Protein AF-A0A844GFH3-F1 (afdb_monomer)

Foldseek 3Di:
DLLVLVLVVQVVDQPFDWLVRSCVVVVHDSVVSVVSQVVCVVVQQWDWDDDPPTTTIHGDRDPPPPVPPPPPDDDDDPPDDDDD

Nearest PDB structures (foldseek):
  3f72-assembly1_B  TM=9.571E-01  e=2.693E-03  Staphylococcus aureus
  2v9v-assembly1_A  TM=9.264E-01  e=2.080E-03  Neomoorella thermoacetica
  6j05-assembly1_A  TM=9.550E-01  e=4.819E-03  Acidithiobacillus ferrooxidans
  4a6d-assembly1_A  TM=7.809E-01  e=5.850E-03  Homo sapiens
  3ov8-assembly1_A  TM=8.130E-01  e=3.142E-02  Archaeoglobus fulgidus

Mean predicted aligned error: 12.09 Å

pLDDT: mean 74.57, std 17.64, range [39.34, 90.38]

Structure (mmCIF, N/CA/C/O backbone):
data_AF-A0A844GFH3-F1
#
_entry.id   AF-A0A844GFH3-F1
#
loop_
_atom_site.group_PDB
_atom_site.id
_atom_site.type_symbol
_atom_site.label_atom_id
_atom_site.label_alt_id
_atom_site.label_comp_id
_atom_site.label_asym_id
_atom_site.label_entity_id
_atom_site.label_seq_id
_atom_site.pdbx_PDB_ins_code
_atom_site.Cartn_x
_atom_site.Cartn_y
_atom_site.Cartn_z
_atom_site.occupancy
_atom_site.B_iso_or_equiv
_atom_site.auth_seq_id
_atom_site.auth_comp_id
_atom_site.auth_asym_id
_atom_site.auth_atom_id
_atom_site.pdbx_PDB_model_num
ATOM 1 N N . MET A 1 1 ? -5.472 8.021 11.185 1.00 72.94 1 MET A N 1
ATOM 2 C CA . MET A 1 1 ? -4.782 8.388 9.927 1.00 72.94 1 MET A CA 1
ATOM 3 C C . MET A 1 1 ? -4.018 7.171 9.417 1.00 72.94 1 MET A C 1
ATOM 5 O O . MET A 1 1 ? -2.877 6.963 9.807 1.00 72.94 1 MET A O 1
ATOM 9 N N . LEU A 1 2 ? -4.668 6.312 8.631 1.00 83.56 2 LEU A N 1
ATOM 10 C CA . LEU A 1 2 ? -4.053 5.080 8.116 1.00 83.56 2 LEU A CA 1
ATOM 11 C C . LEU A 1 2 ? -2.945 5.396 7.097 1.00 83.56 2 LEU A C 1
ATOM 13 O O . LEU A 1 2 ? -1.846 4.866 7.189 1.00 83.56 2 LEU A O 1
ATOM 17 N N . GLU A 1 3 ? -3.197 6.350 6.201 1.00 85.50 3 GLU A N 1
ATOM 18 C CA . GLU A 1 3 ? -2.260 6.786 5.156 1.00 85.50 3 GLU A CA 1
ATOM 19 C C . GLU A 1 3 ? -0.899 7.236 5.708 1.00 85.50 3 GLU A C 1
ATOM 21 O O . GLU A 1 3 ? 0.140 6.866 5.170 1.00 85.50 3 GLU A O 1
ATOM 26 N N . GLN A 1 4 ? -0.883 7.999 6.808 1.00 85.12 4 GLN A N 1
ATOM 27 C CA . GLN A 1 4 ? 0.370 8.437 7.435 1.00 85.12 4 GLN A CA 1
ATOM 28 C C . GLN A 1 4 ? 1.167 7.270 8.027 1.00 85.12 4 GLN A C 1
ATOM 30 O O . GLN A 1 4 ? 2.388 7.253 7.912 1.00 85.12 4 GLN A O 1
ATOM 35 N N . GLN A 1 5 ? 0.489 6.280 8.613 1.00 87.56 5 GLN A N 1
ATOM 36 C CA . GLN A 1 5 ? 1.145 5.082 9.143 1.00 87.56 5 GLN A CA 1
ATOM 37 C C . GLN A 1 5 ? 1.737 4.230 8.018 1.00 87.56 5 GLN A C 1
ATOM 39 O O . GLN A 1 5 ? 2.850 3.730 8.139 1.00 87.56 5 GLN A O 1
ATOM 44 N N . VAL A 1 6 ? 1.023 4.120 6.895 1.00 87.06 6 VAL A N 1
ATOM 45 C CA . VAL A 1 6 ? 1.511 3.438 5.691 1.00 87.06 6 VAL A CA 1
ATOM 46 C C . VAL A 1 6 ? 2.736 4.141 5.114 1.00 87.06 6 VAL A C 1
ATOM 48 O O . VAL A 1 6 ? 3.723 3.482 4.798 1.00 87.06 6 VAL A O 1
ATOM 51 N N . LEU A 1 7 ? 2.708 5.471 5.010 1.00 86.06 7 LEU A N 1
ATOM 52 C CA . LEU A 1 7 ? 3.857 6.251 4.550 1.00 86.06 7 LEU A CA 1
ATOM 53 C C . LEU A 1 7 ? 5.055 6.107 5.486 1.00 86.06 7 LEU A C 1
ATOM 55 O O . LEU A 1 7 ? 6.164 5.923 4.997 1.00 86.06 7 LEU A O 1
ATOM 59 N N . ALA A 1 8 ? 4.839 6.147 6.803 1.00 87.12 8 ALA A N 1
ATOM 60 C CA . ALA A 1 8 ? 5.897 5.939 7.787 1.00 87.12 8 ALA A CA 1
ATOM 61 C C . ALA A 1 8 ? 6.518 4.542 7.637 1.00 87.12 8 ALA A C 1
ATOM 63 O O . ALA A 1 8 ? 7.724 4.429 7.431 1.00 87.12 8 ALA A O 1
ATOM 64 N N . ALA A 1 9 ? 5.687 3.497 7.595 1.00 86.31 9 ALA A N 1
ATOM 65 C CA . ALA A 1 9 ? 6.140 2.121 7.416 1.00 86.31 9 ALA A CA 1
ATOM 66 C C . ALA A 1 9 ? 6.897 1.919 6.092 1.00 86.31 9 ALA A C 1
ATOM 68 O O . ALA A 1 9 ? 7.920 1.241 6.050 1.00 86.31 9 ALA A O 1
ATOM 69 N N . LEU A 1 10 ? 6.438 2.519 4.993 1.00 84.88 10 LEU A N 1
ATOM 70 C CA . LEU A 1 10 ? 7.138 2.436 3.711 1.00 84.88 10 LEU A CA 1
ATOM 71 C C . LEU A 1 10 ? 8.424 3.276 3.685 1.00 84.88 10 LEU A C 1
ATOM 73 O O . LEU A 1 10 ? 9.379 2.892 3.015 1.00 84.88 10 LEU A O 1
ATOM 77 N N . SER A 1 11 ? 8.462 4.406 4.396 1.00 84.12 11 SER A N 1
ATOM 78 C CA . SER A 1 11 ? 9.640 5.273 4.493 1.00 84.12 11 SER A CA 1
ATOM 79 C C . SER A 1 11 ? 10.756 4.633 5.318 1.00 84.12 11 SER A C 1
ATOM 81 O O . SER A 1 11 ? 11.930 4.833 5.008 1.00 84.12 11 SER A O 1
ATOM 83 N N . GLU A 1 12 ? 10.418 3.861 6.351 1.00 82.56 12 GLU A N 1
ATOM 84 C CA . GLU A 1 12 ? 11.395 3.094 7.135 1.00 82.56 12 GLU A CA 1
ATOM 85 C C . GLU A 1 12 ? 11.994 1.932 6.324 1.00 82.56 12 GLU A C 1
ATOM 87 O O . GLU A 1 12 ? 13.155 1.559 6.508 1.00 82.56 12 GLU A O 1
ATOM 92 N N . HIS A 1 13 ? 11.240 1.390 5.364 1.00 72.25 13 HIS A N 1
ATOM 93 C CA . HIS A 1 13 ? 11.647 0.243 4.559 1.00 72.25 13 HIS A CA 1
ATOM 94 C C . HIS A 1 13 ? 12.092 0.632 3.141 1.00 72.25 13 HIS A C 1
ATOM 96 O O . HIS A 1 13 ? 11.314 0.613 2.187 1.00 72.25 13 HIS A O 1
ATOM 102 N N . LYS A 1 14 ? 13.405 0.847 2.961 1.00 67.25 14 LYS A N 1
ATOM 103 C CA . LYS A 1 14 ? 14.030 1.139 1.648 1.00 67.25 14 LYS A CA 1
ATOM 104 C C . LYS A 1 14 ? 13.753 0.101 0.548 1.00 67.25 14 LYS A C 1
ATOM 106 O O . LYS A 1 14 ? 13.877 0.420 -0.632 1.00 67.25 14 LYS A O 1
ATOM 111 N N . HIS A 1 15 ? 13.397 -1.132 0.907 1.00 68.69 15 HIS A N 1
ATOM 112 C CA . HIS A 1 15 ? 13.220 -2.234 -0.045 1.00 68.69 15 HIS A CA 1
ATOM 113 C C . HIS A 1 15 ? 11.795 -2.381 -0.597 1.00 68.69 15 HIS A C 1
ATOM 115 O O . HIS A 1 15 ? 11.583 -3.171 -1.512 1.00 68.69 15 HIS A O 1
ATOM 121 N N . GLY A 1 16 ? 10.847 -1.551 -0.150 1.00 78.62 16 GLY A N 1
ATOM 122 C CA . GLY A 1 16 ? 9.428 -1.751 -0.442 1.00 78.62 16 GLY A CA 1
ATOM 123 C C . GLY A 1 16 ? 8.829 -2.907 0.371 1.00 78.62 16 GLY A C 1
ATOM 124 O O . GLY A 1 16 ? 9.550 -3.771 0.862 1.00 78.62 16 GLY A O 1
ATOM 125 N N . ARG A 1 17 ? 7.512 -2.883 0.571 1.00 87.44 17 ARG A N 1
ATOM 126 C CA . ARG A 1 17 ? 6.754 -3.833 1.396 1.00 87.44 17 ARG A CA 1
ATOM 127 C C . ARG A 1 17 ? 5.535 -4.327 0.645 1.00 87.44 17 ARG A C 1
ATOM 129 O O . ARG A 1 17 ? 4.887 -3.547 -0.056 1.00 87.44 17 ARG A O 1
ATOM 136 N N . SER A 1 18 ? 5.179 -5.592 0.830 1.00 88.94 18 SER A N 1
ATOM 137 C CA . SER A 1 18 ? 3.924 -6.085 0.276 1.00 88.94 18 SER A CA 1
ATOM 138 C C . SER A 1 18 ? 2.714 -5.566 1.051 1.00 88.94 18 SER A C 1
ATOM 140 O O . SER A 1 18 ? 2.789 -5.220 2.233 1.00 88.94 18 SER A O 1
ATOM 142 N N . THR A 1 19 ? 1.555 -5.539 0.392 1.00 87.44 19 THR A N 1
ATOM 143 C CA . THR A 1 19 ? 0.294 -5.149 1.052 1.00 87.44 19 THR A CA 1
ATOM 144 C C . THR A 1 19 ? -0.012 -6.035 2.266 1.00 87.44 19 THR A C 1
ATOM 146 O O . THR A 1 19 ? -0.518 -5.554 3.278 1.00 87.44 19 THR A O 1
ATOM 149 N N . LYS A 1 20 ? 0.319 -7.332 2.184 1.00 88.38 20 LYS A N 1
ATOM 150 C CA . LYS A 1 20 ? 0.114 -8.293 3.277 1.00 88.38 20 LYS A CA 1
ATOM 151 C C . LYS A 1 20 ? 1.044 -8.012 4.449 1.00 88.38 20 LYS A C 1
ATOM 153 O O . LYS A 1 20 ? 0.595 -8.034 5.588 1.00 88.38 20 LYS A O 1
ATOM 158 N N . GLU A 1 21 ? 2.307 -7.697 4.181 1.00 88.56 21 GLU A N 1
ATOM 159 C CA . GLU A 1 21 ? 3.250 -7.326 5.235 1.00 88.56 21 GLU A CA 1
ATOM 160 C C . GLU A 1 21 ? 2.832 -6.046 5.960 1.00 88.56 21 GLU A C 1
ATOM 162 O O . GLU A 1 21 ? 2.882 -5.995 7.186 1.00 88.56 21 GLU A O 1
ATOM 167 N N . LEU A 1 22 ? 2.373 -5.031 5.220 1.00 87.69 22 LEU A N 1
ATOM 168 C CA . LEU A 1 22 ? 1.842 -3.804 5.819 1.00 87.69 22 LEU A CA 1
ATOM 169 C C . LEU A 1 22 ? 0.602 -4.091 6.674 1.00 87.69 22 LEU A C 1
ATOM 171 O O . LEU A 1 22 ? 0.476 -3.534 7.762 1.00 87.69 22 LEU A O 1
ATOM 175 N N . ALA A 1 23 ? -0.278 -4.989 6.220 1.00 89.62 23 ALA A N 1
ATOM 176 C CA . ALA A 1 23 ? -1.456 -5.429 6.973 1.00 89.62 23 ALA A CA 1
ATOM 177 C C . ALA A 1 23 ? -1.074 -6.098 8.283 1.00 89.62 23 ALA A C 1
ATOM 179 O O . ALA A 1 23 ? -1.613 -5.764 9.336 1.00 89.62 23 ALA A O 1
ATOM 180 N N . GLN A 1 24 ? -0.088 -6.984 8.225 1.00 89.38 24 GLN A N 1
ATOM 181 C CA . GLN A 1 24 ? 0.380 -7.717 9.385 1.00 89.38 24 GLN A CA 1
ATOM 182 C C . GLN A 1 24 ? 1.130 -6.817 10.375 1.00 89.38 24 GLN A C 1
ATOM 184 O O . GLN A 1 24 ? 0.959 -6.963 11.581 1.00 89.38 24 GLN A O 1
ATOM 189 N N . GLN A 1 25 ? 1.925 -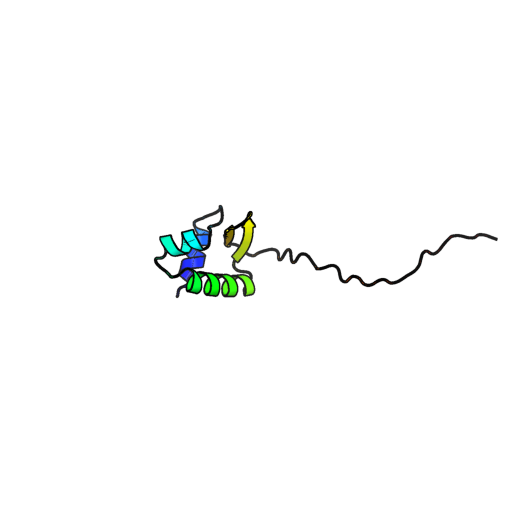5.866 9.877 1.00 87.81 25 GLN A N 1
ATOM 190 C CA . GLN A 1 25 ? 2.695 -4.940 10.707 1.00 87.81 25 GLN A CA 1
ATOM 191 C C . GLN A 1 25 ? 1.816 -3.886 11.382 1.00 87.81 25 GLN A C 1
ATOM 193 O O . GLN A 1 25 ? 2.026 -3.566 12.548 1.00 87.81 25 GLN A O 1
ATOM 198 N N . LEU A 1 26 ? 0.857 -3.326 10.645 1.00 87.69 26 LEU A N 1
ATOM 199 C CA . LEU A 1 26 ? -0.001 -2.255 11.145 1.00 87.69 26 LEU A CA 1
ATOM 200 C C . LEU A 1 26 ? -1.269 -2.791 11.831 1.00 87.69 26 LEU A C 1
ATOM 202 O O . LEU A 1 26 ? -2.018 -2.015 12.413 1.00 87.69 26 LEU A O 1
ATOM 206 N N . GLY A 1 27 ? -1.531 -4.101 11.755 1.00 88.94 27 GLY A N 1
ATOM 207 C CA . GLY A 1 27 ? -2.723 -4.727 12.335 1.00 88.94 27 GLY A CA 1
ATOM 208 C C . GLY A 1 27 ? -4.030 -4.320 11.647 1.00 88.94 27 GLY A C 1
ATOM 209 O O . GLY A 1 27 ? -5.092 -4.375 12.264 1.00 88.94 27 GLY A O 1
ATOM 210 N N . HIS A 1 28 ? -3.964 -3.894 10.383 1.00 88.50 28 HIS A N 1
ATOM 211 C CA . HIS A 1 28 ? -5.119 -3.449 9.602 1.00 88.50 28 HIS A CA 1
ATOM 212 C C . HIS A 1 28 ? -5.531 -4.484 8.555 1.00 88.50 28 HIS A C 1
ATOM 214 O O . HIS A 1 28 ? -4.744 -5.331 8.134 1.00 88.50 28 HIS A O 1
ATOM 220 N N . SER A 1 29 ? -6.780 -4.395 8.095 1.00 90.31 29 SER A N 1
ATOM 221 C CA . SER A 1 29 ? -7.257 -5.242 7.004 1.00 90.31 29 SER A CA 1
ATOM 222 C 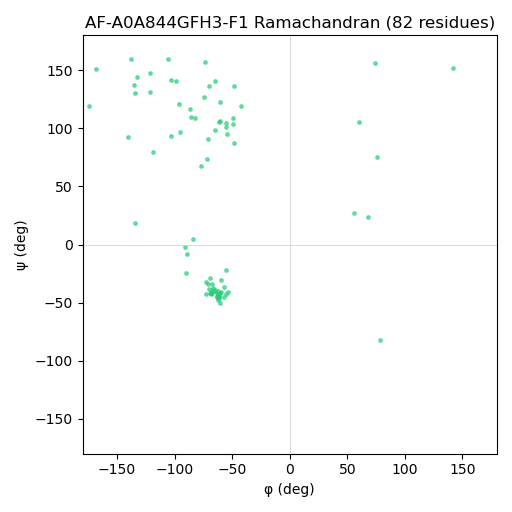C . SER A 1 29 ? -6.516 -4.923 5.706 1.00 90.31 29 SER A C 1
ATOM 224 O O . SER A 1 29 ? -6.295 -3.757 5.369 1.00 90.31 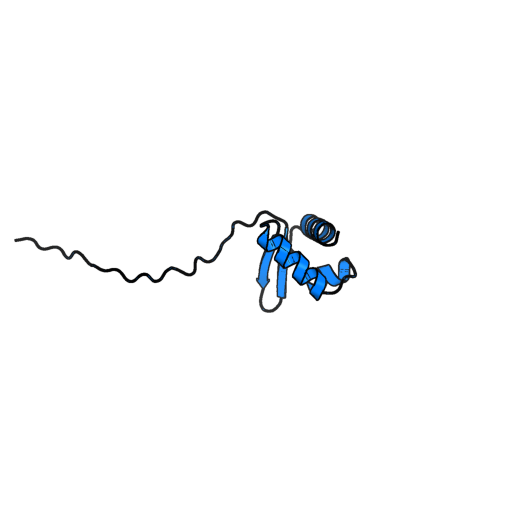29 SER A O 1
ATOM 226 N N . VAL A 1 30 ? -6.194 -5.968 4.938 1.00 88.56 30 VAL A N 1
ATOM 227 C CA . VAL A 1 30 ? -5.559 -5.843 3.618 1.00 88.56 30 VAL A CA 1
ATOM 228 C C . VAL A 1 30 ? -6.369 -4.909 2.719 1.00 88.56 30 VAL A C 1
ATOM 230 O O . VAL A 1 30 ? -5.776 -4.062 2.067 1.00 88.56 30 VAL A O 1
ATOM 233 N N . MET A 1 31 ? -7.706 -4.993 2.737 1.00 88.12 31 MET A N 1
ATOM 234 C CA . MET A 1 31 ? -8.568 -4.119 1.926 1.00 88.12 31 MET A CA 1
ATOM 235 C C . MET A 1 31 ? -8.415 -2.634 2.270 1.00 88.12 31 MET A C 1
ATOM 237 O O . MET A 1 31 ? -8.309 -1.808 1.364 1.00 88.12 31 MET A O 1
ATOM 241 N N . GLU A 1 32 ? -8.379 -2.288 3.560 1.00 90.06 32 GLU A N 1
ATOM 242 C CA . GLU A 1 32 ? -8.226 -0.889 3.979 1.00 90.06 32 GLU A CA 1
ATOM 243 C C . GLU A 1 32 ? -6.865 -0.335 3.563 1.00 90.06 32 GLU A C 1
ATOM 245 O O . GLU A 1 32 ? -6.760 0.792 3.078 1.00 90.06 32 GLU A O 1
ATOM 250 N N . LEU A 1 33 ? -5.822 -1.159 3.677 1.00 89.19 33 LEU A N 1
ATOM 251 C CA . LEU A 1 33 ? -4.488 -0.791 3.229 1.00 89.19 33 LEU A CA 1
ATOM 252 C C . LEU A 1 33 ? -4.388 -0.679 1.718 1.00 89.19 33 LEU A C 1
ATOM 254 O O . LEU A 1 33 ? -3.791 0.278 1.243 1.00 89.19 33 LEU A O 1
ATOM 258 N N . THR A 1 34 ? -4.990 -1.594 0.957 1.00 88.44 34 THR A N 1
ATOM 259 C CA . THR A 1 34 ? -5.053 -1.488 -0.505 1.00 88.44 34 THR A CA 1
ATOM 260 C C . THR A 1 34 ? -5.715 -0.179 -0.919 1.00 88.44 34 THR A C 1
ATOM 262 O O . THR A 1 34 ? -5.179 0.522 -1.774 1.00 88.44 34 THR A O 1
ATOM 265 N N . SER A 1 35 ? -6.829 0.194 -0.279 1.00 90.38 35 SER A N 1
ATOM 266 C CA . SER A 1 35 ? -7.510 1.461 -0.558 1.00 90.38 35 SER A CA 1
ATOM 267 C C . SER A 1 35 ? -6.630 2.670 -0.227 1.00 90.38 35 SER A C 1
ATOM 269 O O . SER A 1 35 ? -6.521 3.586 -1.039 1.00 90.38 35 SER A O 1
ATOM 271 N N . ALA A 1 36 ? -5.960 2.672 0.930 1.00 89.88 36 ALA A N 1
ATOM 272 C CA . ALA A 1 36 ? -5.049 3.750 1.313 1.00 89.88 36 ALA A CA 1
ATOM 273 C C . ALA A 1 36 ? -3.831 3.844 0.377 1.00 89.88 36 ALA A C 1
ATOM 275 O O . ALA A 1 36 ? -3.411 4.936 0.007 1.00 89.88 36 ALA A O 1
ATOM 276 N N . LEU A 1 37 ? -3.273 2.710 -0.046 1.00 88.12 37 LEU A N 1
ATOM 277 C CA . LEU A 1 37 ? -2.132 2.647 -0.958 1.00 88.12 37 LEU A CA 1
ATOM 278 C C . LEU A 1 37 ? -2.491 3.145 -2.360 1.00 88.12 37 LEU A C 1
ATOM 280 O O . LEU A 1 37 ? -1.730 3.925 -2.921 1.00 88.12 37 LEU A O 1
ATOM 284 N N . LEU A 1 38 ? -3.668 2.786 -2.884 1.00 87.94 38 LEU A N 1
ATOM 285 C CA . LEU A 1 38 ? -4.205 3.326 -4.142 1.00 87.94 38 LEU A CA 1
ATOM 286 C C . LEU A 1 38 ? -4.404 4.848 -4.071 1.00 87.94 38 LEU A C 1
ATOM 288 O O . LEU A 1 38 ? -4.055 5.569 -5.006 1.00 87.94 38 LEU A O 1
ATOM 292 N N . GLN A 1 39 ? -4.918 5.355 -2.947 1.00 89.12 39 GLN A N 1
ATOM 293 C CA . GLN A 1 39 ? -5.065 6.794 -2.712 1.00 89.12 39 GLN A CA 1
ATOM 294 C C . GLN A 1 39 ? -3.697 7.500 -2.730 1.00 89.12 39 GLN A C 1
ATOM 296 O O . GLN A 1 39 ? -3.521 8.530 -3.383 1.00 89.12 39 GLN A O 1
ATOM 301 N N . LEU A 1 40 ? -2.706 6.928 -2.040 1.00 87.69 40 LEU A N 1
ATOM 302 C CA . LEU A 1 40 ? -1.340 7.453 -1.973 1.00 87.69 40 LEU A CA 1
ATOM 303 C C . LEU A 1 40 ? -0.607 7.362 -3.323 1.00 87.69 40 LEU A C 1
ATOM 305 O O . LEU A 1 40 ? 0.183 8.253 -3.644 1.00 87.69 40 LEU A O 1
ATOM 309 N N . GLU A 1 41 ? -0.881 6.324 -4.116 1.00 86.38 41 GLU A N 1
ATOM 310 C CA . GLU A 1 41 ? -0.398 6.156 -5.494 1.00 86.38 41 GLU A CA 1
ATOM 311 C C . GLU A 1 41 ? -0.935 7.278 -6.383 1.00 86.38 41 GLU A C 1
ATOM 313 O O . GLU A 1 41 ? -0.166 7.958 -7.061 1.00 86.38 41 GLU A O 1
ATOM 318 N N . SER A 1 42 ? -2.242 7.559 -6.300 1.00 85.69 42 SER A N 1
ATOM 319 C CA . SER A 1 42 ? -2.864 8.676 -7.021 1.00 85.69 42 SER A CA 1
ATOM 320 C C . SER A 1 42 ? -2.255 10.027 -6.635 1.00 85.69 42 SER A C 1
ATOM 322 O O . SER A 1 42 ? -2.192 10.933 -7.465 1.00 85.69 42 SER A O 1
ATOM 324 N N . GLN A 1 43 ? -1.780 10.169 -5.396 1.00 86.38 43 GLN A N 1
ATOM 325 C CA . GLN A 1 43 ? -1.075 11.360 -4.914 1.00 86.38 43 GLN A CA 1
ATOM 326 C C . GLN A 1 43 ? 0.427 11.363 -5.251 1.00 86.38 43 GLN A C 1
ATOM 328 O O . GLN A 1 43 ? 1.138 12.261 -4.804 1.00 86.38 43 GLN A O 1
ATOM 333 N N . ASN A 1 44 ? 0.928 10.379 -6.009 1.00 82.94 44 ASN A N 1
ATOM 334 C CA . ASN A 1 44 ? 2.350 10.205 -6.335 1.00 82.94 44 ASN A CA 1
ATOM 335 C C . ASN A 1 44 ? 3.264 10.123 -5.094 1.00 82.94 44 ASN A C 1
ATOM 337 O O . ASN A 1 44 ? 4.443 10.463 -5.159 1.00 82.94 44 ASN A O 1
ATOM 341 N N . LYS A 1 45 ? 2.742 9.672 -3.947 1.00 84.69 45 LYS A N 1
ATOM 342 C CA . LYS A 1 45 ? 3.520 9.530 -2.702 1.00 84.69 45 LYS A CA 1
ATOM 343 C C . LYS A 1 45 ? 4.176 8.157 -2.558 1.00 84.69 45 LYS A C 1
ATOM 345 O O . LYS A 1 45 ? 5.163 8.018 -1.834 1.00 84.69 45 LYS A O 1
ATOM 350 N N . VAL A 1 46 ? 3.612 7.148 -3.218 1.00 86.31 46 VAL A N 1
ATOM 351 C CA . VAL A 1 46 ? 4.094 5.762 -3.219 1.00 86.31 46 VAL A CA 1
ATOM 352 C C . VAL A 1 46 ? 4.026 5.186 -4.628 1.00 86.31 46 VAL A C 1
ATOM 354 O O . VAL A 1 46 ? 3.271 5.671 -5.468 1.00 86.31 46 VAL A O 1
ATOM 357 N N . ASN A 1 47 ? 4.790 4.126 -4.869 1.00 84.94 47 ASN A N 1
ATOM 358 C CA . ASN A 1 47 ? 4.758 3.362 -6.114 1.00 84.94 47 ASN A CA 1
ATOM 359 C C . ASN A 1 47 ? 4.419 1.912 -5.839 1.00 84.94 47 ASN A C 1
ATOM 361 O O . ASN A 1 47 ? 4.864 1.367 -4.829 1.00 84.94 47 ASN A O 1
ATOM 365 N N . ARG A 1 48 ? 3.732 1.274 -6.786 1.00 86.06 48 ARG A N 1
ATOM 366 C CA . ARG A 1 48 ? 3.567 -0.177 -6.806 1.00 86.06 48 ARG A CA 1
ATOM 367 C C . ARG A 1 48 ? 4.484 -0.826 -7.833 1.00 86.06 48 ARG A C 1
ATOM 369 O O . ARG A 1 48 ? 4.668 -0.315 -8.936 1.00 86.06 48 ARG A O 1
ATOM 376 N N . ARG A 1 49 ? 5.025 -1.982 -7.475 1.00 84.19 49 ARG A N 1
ATOM 377 C CA . ARG A 1 49 ? 5.666 -2.932 -8.379 1.00 84.19 49 ARG A CA 1
ATOM 378 C C . ARG A 1 49 ? 4.940 -4.257 -8.285 1.00 84.19 49 ARG A C 1
ATOM 380 O O . ARG A 1 49 ? 4.711 -4.760 -7.189 1.00 84.19 49 ARG A O 1
ATOM 387 N N . ASP A 1 50 ? 4.613 -4.805 -9.442 1.00 85.31 50 ASP A N 1
ATOM 388 C CA . ASP A 1 50 ? 4.125 -6.168 -9.546 1.00 85.31 50 ASP A CA 1
ATOM 389 C C . ASP A 1 50 ? 5.332 -7.105 -9.649 1.00 85.31 50 ASP A C 1
ATOM 391 O O . ASP A 1 50 ? 6.155 -6.976 -10.559 1.00 85.31 50 ASP A O 1
ATOM 395 N N . VAL A 1 51 ? 5.496 -7.981 -8.659 1.00 82.19 51 VAL A N 1
ATOM 396 C CA . VAL A 1 51 ? 6.576 -8.972 -8.630 1.00 82.19 51 VAL A CA 1
ATOM 397 C C . VAL A 1 51 ? 5.939 -10.357 -8.608 1.00 82.19 51 VAL A C 1
ATOM 399 O O . VAL A 1 51 ? 5.787 -10.994 -7.565 1.00 82.19 51 VAL A O 1
ATOM 402 N N . GLY A 1 52 ? 5.519 -10.810 -9.790 1.00 83.44 52 GLY A N 1
ATOM 403 C CA . GLY A 1 52 ? 4.922 -12.126 -10.006 1.00 83.44 52 GLY A CA 1
ATOM 404 C C . GLY A 1 52 ? 3.456 -12.189 -9.582 1.00 83.44 52 GLY A C 1
ATOM 405 O O . GLY A 1 52 ? 2.574 -12.104 -10.423 1.00 83.44 52 GLY A O 1
ATOM 406 N N . ASN A 1 53 ? 3.201 -12.391 -8.287 1.00 79.56 53 ASN A N 1
ATOM 407 C CA . ASN A 1 53 ? 1.845 -12.478 -7.719 1.00 79.56 53 ASN A CA 1
ATOM 408 C C . ASN A 1 53 ? 1.701 -11.644 -6.434 1.00 79.56 53 ASN A C 1
ATOM 410 O O . ASN A 1 53 ? 0.820 -11.885 -5.605 1.00 79.56 53 ASN A O 1
ATOM 414 N N . GLU A 1 54 ? 2.618 -10.699 -6.226 1.00 80.56 54 GLU A N 1
ATOM 415 C CA . GLU A 1 54 ? 2.637 -9.841 -5.052 1.00 80.56 54 GLU A CA 1
ATOM 416 C C . GLU A 1 54 ? 2.867 -8.380 -5.444 1.00 80.56 54 GLU A C 1
ATOM 418 O O . GLU A 1 54 ? 3.789 -8.044 -6.191 1.00 80.56 54 GLU A O 1
ATOM 423 N N . LEU A 1 55 ? 2.004 -7.509 -4.916 1.00 83.94 55 LEU A N 1
ATOM 424 C CA . LEU A 1 55 ? 2.107 -6.064 -5.070 1.00 83.94 55 LEU A CA 1
ATOM 425 C C . LEU A 1 55 ? 3.024 -5.514 -3.982 1.00 83.94 55 LEU A C 1
ATOM 427 O O . LEU A 1 55 ? 2.654 -5.487 -2.801 1.00 83.94 55 LEU A O 1
ATOM 431 N N . ILE A 1 56 ? 4.203 -5.068 -4.405 1.00 87.81 56 ILE A N 1
ATOM 432 C CA . ILE A 1 56 ? 5.211 -4.439 -3.560 1.00 87.81 56 ILE A CA 1
ATOM 433 C C . ILE A 1 56 ? 5.069 -2.926 -3.665 1.00 87.81 56 ILE A C 1
ATOM 435 O O . ILE A 1 56 ? 5.209 -2.342 -4.738 1.00 87.81 56 ILE A O 1
ATOM 439 N N . TRP A 1 57 ? 4.828 -2.283 -2.533 1.00 88.50 57 TRP A N 1
ATOM 440 C CA . TRP A 1 57 ? 4.693 -0.841 -2.412 1.00 88.50 57 TRP A CA 1
ATOM 441 C C . TRP A 1 57 ? 5.990 -0.232 -1.919 1.00 88.50 57 TRP A C 1
ATOM 443 O O . TRP A 1 57 ? 6.654 -0.795 -1.054 1.00 88.50 57 TRP A O 1
ATOM 453 N N . GLN A 1 58 ? 6.367 0.924 -2.446 1.00 87.69 58 GLN A N 1
ATOM 454 C CA . GLN A 1 58 ? 7.596 1.601 -2.054 1.00 87.69 58 GLN A CA 1
ATOM 455 C C . GLN A 1 58 ? 7.347 3.088 -1.839 1.00 87.69 58 GLN A C 1
ATOM 457 O O . GLN A 1 58 ? 6.651 3.731 -2.628 1.00 87.69 58 GLN A O 1
ATOM 462 N N . PHE A 1 59 ? 7.929 3.621 -0.763 1.00 84.75 59 PHE A N 1
ATOM 463 C CA . PHE A 1 59 ? 7.896 5.047 -0.476 1.00 84.75 59 PHE A CA 1
ATOM 464 C C . PHE A 1 59 ? 8.768 5.812 -1.462 1.00 84.75 59 PHE A C 1
ATOM 466 O O . PHE A 1 59 ? 9.907 5.427 -1.735 1.00 84.75 59 PHE A O 1
ATOM 473 N N . GLY A 1 60 ? 8.242 6.928 -1.946 1.00 75.44 60 GLY A N 1
ATOM 474 C CA . GLY A 1 60 ? 8.992 7.879 -2.744 1.00 75.44 60 GLY A CA 1
ATOM 475 C C 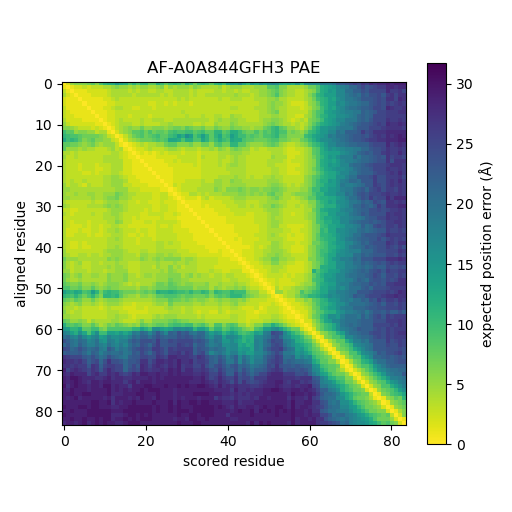. GLY A 1 60 ? 8.139 8.458 -3.863 1.00 75.44 60 GLY A C 1
ATOM 476 O O . GLY A 1 60 ? 7.227 7.781 -4.348 1.00 75.44 60 GLY A O 1
ATOM 477 N N . PRO A 1 61 ? 8.446 9.693 -4.300 1.00 61.56 61 PRO A N 1
ATOM 478 C CA . PRO A 1 61 ? 7.841 10.260 -5.488 1.00 61.56 61 PRO A CA 1
ATOM 479 C C . PRO A 1 61 ? 8.207 9.365 -6.664 1.00 61.56 61 PRO A C 1
ATOM 481 O O . PRO A 1 61 ? 9.354 9.306 -7.112 1.00 61.56 61 PRO A O 1
ATOM 484 N N . GLY A 1 62 ? 7.226 8.607 -7.127 1.00 52.47 62 GLY A N 1
ATOM 485 C CA . GLY 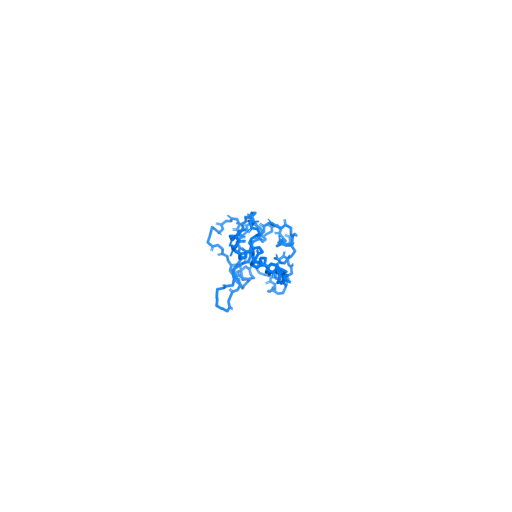A 1 62 ? 7.360 7.867 -8.358 1.00 52.47 62 GLY A CA 1
ATOM 486 C C . GLY A 1 62 ? 7.593 8.830 -9.482 1.00 52.47 62 GLY A C 1
ATOM 487 O O . GLY A 1 62 ? 6.733 9.655 -9.768 1.00 52.47 62 GLY A O 1
ATOM 488 N N . LYS A 1 63 ? 8.703 8.672 -10.201 1.00 48.50 63 LYS A N 1
ATOM 489 C CA . LYS A 1 63 ? 8.594 8.870 -11.639 1.00 48.50 63 LYS A CA 1
ATOM 490 C C . LYS A 1 63 ? 7.497 7.911 -12.073 1.00 48.50 63 LYS A C 1
ATOM 492 O O . LYS A 1 63 ? 7.727 6.706 -12.084 1.00 48.50 63 LYS A O 1
ATOM 497 N N . HIS A 1 64 ? 6.317 8.452 -12.354 1.00 44.69 64 HIS A N 1
ATOM 498 C CA . HIS A 1 64 ? 5.312 7.822 -13.187 1.00 44.69 64 HIS A CA 1
ATOM 499 C C . HIS A 1 64 ? 6.035 7.354 -14.460 1.00 44.69 64 HIS A C 1
ATOM 501 O O . HIS A 1 64 ? 6.098 8.054 -15.462 1.00 44.69 64 HIS A O 1
ATOM 507 N N . VAL A 1 65 ? 6.602 6.152 -14.437 1.00 44.47 65 VAL A N 1
ATOM 508 C CA . VAL A 1 65 ? 6.649 5.316 -15.623 1.00 44.47 65 VAL A CA 1
ATOM 509 C C . VAL A 1 65 ? 5.245 4.750 -15.730 1.00 44.47 65 VAL A C 1
ATOM 511 O O . VAL A 1 65 ? 5.003 3.560 -15.560 1.00 44.47 65 VAL A O 1
ATOM 514 N N . VAL A 1 66 ? 4.286 5.644 -16.010 1.00 44.81 66 VAL A N 1
ATOM 515 C CA . VAL A 1 66 ? 3.234 5.251 -16.929 1.00 44.81 66 VAL A CA 1
ATOM 516 C C . VAL A 1 66 ? 4.013 4.675 -18.099 1.00 44.81 66 VAL A C 1
ATOM 518 O O . VAL A 1 66 ? 4.761 5.380 -18.774 1.00 44.81 66 VAL A O 1
ATOM 521 N N . ALA A 1 67 ? 3.954 3.356 -18.261 1.00 42.59 67 ALA A N 1
ATOM 522 C CA . ALA A 1 67 ? 4.092 2.806 -19.584 1.00 42.59 67 ALA A CA 1
ATOM 523 C C . ALA A 1 67 ? 3.020 3.556 -20.365 1.00 42.59 67 ALA A C 1
ATOM 525 O O . ALA A 1 67 ? 1.836 3.248 -20.233 1.00 42.59 67 ALA A O 1
ATOM 526 N N . GLU A 1 68 ? 3.422 4.642 -21.029 1.00 39.34 68 GLU A N 1
ATOM 527 C CA . GLU A 1 68 ? 2.625 5.289 -22.044 1.00 39.34 68 GLU A CA 1
ATOM 528 C C . GLU A 1 68 ? 2.212 4.131 -22.935 1.00 39.34 68 GLU A C 1
ATOM 530 O O . GLU A 1 68 ? 3.032 3.535 -23.643 1.00 39.34 68 GLU A O 1
ATOM 535 N N . ALA A 1 69 ? 0.956 3.709 -22.790 1.00 40.12 69 ALA A N 1
ATOM 536 C CA . ALA A 1 69 ? 0.313 2.897 -23.783 1.00 40.12 69 ALA A CA 1
ATOM 537 C C . ALA A 1 69 ? 0.464 3.744 -25.036 1.00 40.12 69 ALA A C 1
ATOM 539 O O . ALA A 1 69 ? -0.176 4.790 -25.145 1.00 40.12 69 ALA A O 1
ATOM 540 N N . LYS A 1 70 ? 1.439 3.370 -25.876 1.00 41.59 70 LYS A N 1
ATOM 541 C CA . LYS A 1 70 ? 1.779 4.081 -27.100 1.00 41.59 70 LYS A CA 1
ATOM 542 C C 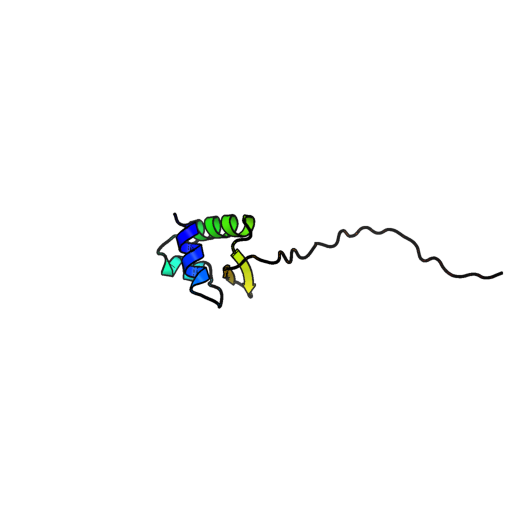. LYS A 1 70 ? 0.454 4.450 -27.756 1.00 41.59 70 LYS A C 1
ATOM 544 O O . LYS A 1 70 ? -0.301 3.518 -28.059 1.00 41.59 70 LYS A O 1
ATOM 549 N N . PRO A 1 71 ? 0.131 5.738 -27.959 1.00 45.56 71 PRO A N 1
ATOM 550 C CA . PRO A 1 71 ? -0.955 6.061 -28.852 1.00 45.56 71 PRO A CA 1
ATOM 551 C C . PRO A 1 71 ? -0.514 5.511 -30.204 1.00 45.56 71 PRO A C 1
ATOM 553 O O . PRO A 1 71 ? 0.439 5.977 -30.825 1.00 45.56 71 PRO A O 1
ATOM 556 N N . ASN A 1 72 ? -1.127 4.399 -30.583 1.00 48.66 72 ASN A N 1
ATOM 557 C CA . ASN A 1 72 ? -0.950 3.766 -31.867 1.00 48.66 72 ASN A CA 1
ATOM 558 C C . ASN A 1 72 ? -1.646 4.661 -32.898 1.00 48.66 72 ASN A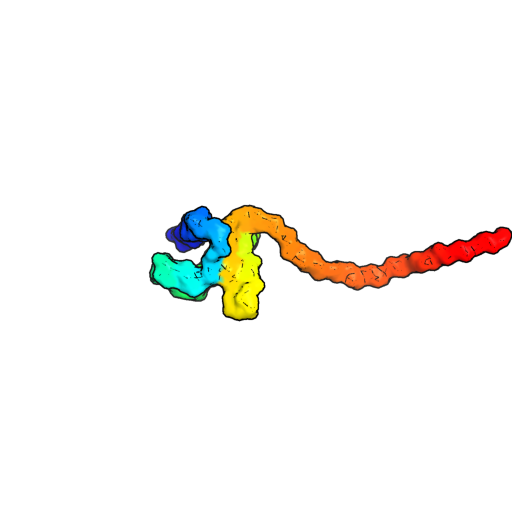 C 1
ATOM 560 O O . ASN A 1 72 ? -2.733 4.321 -33.354 1.00 48.66 72 ASN A O 1
ATOM 564 N N . ASP A 1 73 ? -1.059 5.815 -33.225 1.00 47.38 73 ASP A N 1
ATOM 565 C CA . ASP A 1 73 ? -1.516 6.629 -34.347 1.00 47.38 73 ASP A CA 1
ATOM 566 C C . ASP A 1 73 ? -0.678 6.280 -35.577 1.00 47.38 73 ASP A C 1
ATOM 568 O O . ASP A 1 73 ? 0.466 6.696 -35.768 1.00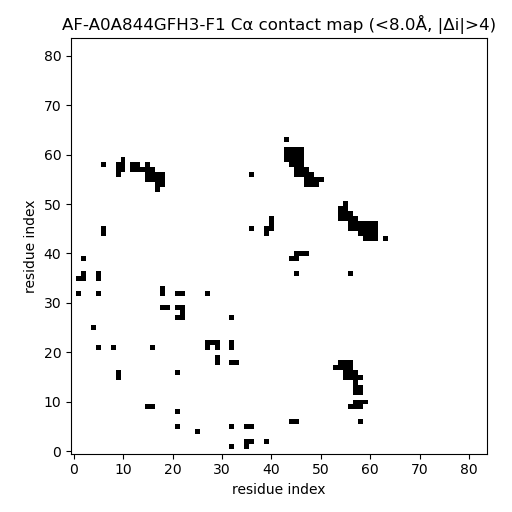 47.38 73 ASP A O 1
ATOM 572 N N . LYS A 1 74 ? -1.254 5.395 -36.387 1.00 55.94 74 LYS A N 1
ATOM 573 C CA . LYS A 1 74 ? -0.808 5.121 -37.745 1.00 55.94 74 LYS A CA 1
ATOM 574 C C . LYS A 1 74 ? -1.004 6.385 -38.596 1.00 55.94 74 LYS A C 1
ATOM 576 O O . LYS A 1 74 ? -2.084 6.575 -39.140 1.00 55.94 74 LYS A O 1
ATOM 581 N N . GLN A 1 75 ? 0.046 7.173 -38.803 1.00 48.56 75 GLN A N 1
ATOM 582 C CA . GLN A 1 75 ? 0.135 8.177 -39.879 1.00 48.56 75 GLN A CA 1
ATOM 583 C C . GLN A 1 75 ? 1.571 8.146 -40.447 1.00 48.56 75 GLN A C 1
ATOM 585 O O . GLN A 1 75 ? 2.511 8.559 -39.783 1.00 48.56 75 GLN A O 1
ATOM 590 N N . ASN A 1 76 ? 1.844 7.358 -41.502 1.00 42.56 76 ASN A N 1
ATOM 591 C CA . ASN A 1 76 ? 1.837 7.757 -42.929 1.00 42.56 76 ASN A CA 1
ATOM 592 C C . ASN A 1 76 ? 2.858 8.894 -43.198 1.00 42.56 76 ASN A C 1
ATOM 594 O O . ASN A 1 76 ? 2.626 10.005 -42.752 1.00 42.56 76 ASN A O 1
ATOM 598 N N . VAL A 1 77 ? 4.037 8.724 -43.818 1.00 55.75 77 VAL A N 1
ATOM 599 C CA . VAL A 1 77 ? 4.379 8.216 -45.169 1.00 55.75 77 VAL A CA 1
ATOM 600 C C . VAL A 1 77 ? 5.907 7.962 -45.270 1.00 55.75 77 VAL A C 1
ATOM 602 O O . VAL A 1 77 ? 6.674 8.698 -44.649 1.00 55.75 77 VAL A O 1
ATOM 605 N N . PRO A 1 78 ? 6.410 7.022 -46.096 1.00 45.69 78 PRO A N 1
ATOM 606 C CA . PRO A 1 78 ? 7.809 7.034 -46.522 1.00 45.69 78 PRO A CA 1
ATOM 607 C C . PRO A 1 78 ? 7.994 7.996 -47.709 1.00 45.69 78 PRO A C 1
ATOM 609 O O . PRO A 1 78 ? 7.577 7.699 -48.829 1.00 45.69 78 PRO A O 1
ATOM 612 N N . ALA A 1 79 ? 8.649 9.139 -47.490 1.00 54.16 79 ALA A N 1
ATOM 613 C CA . ALA A 1 79 ? 9.154 9.971 -48.583 1.00 54.16 79 ALA A CA 1
ATOM 614 C C . ALA A 1 79 ? 10.347 9.256 -49.240 1.00 54.16 79 ALA A C 1
ATOM 616 O O . ALA A 1 79 ? 11.494 9.361 -48.808 1.00 54.16 79 ALA A O 1
ATOM 617 N N . ARG A 1 80 ? 10.043 8.451 -50.259 1.00 51.16 80 ARG A N 1
ATOM 618 C CA . ARG A 1 80 ? 11.022 7.788 -51.116 1.00 51.16 80 ARG A CA 1
ATOM 619 C C . ARG A 1 80 ? 11.634 8.824 -52.071 1.00 51.16 80 ARG A C 1
ATOM 621 O O . ARG A 1 80 ? 10.912 9.524 -52.771 1.00 51.16 80 ARG A O 1
ATOM 628 N N . LEU A 1 81 ? 12.965 8.892 -52.076 1.00 55.72 81 LEU A N 1
ATOM 629 C CA . LEU A 1 81 ? 13.809 9.581 -53.058 1.00 55.72 81 LEU A CA 1
ATOM 630 C C . LEU A 1 81 ? 13.432 9.249 -54.514 1.00 55.72 81 LEU A C 1
ATOM 632 O O . LEU A 1 81 ? 13.295 8.071 -54.833 1.00 55.72 81 LEU A O 1
ATOM 636 N N . SER A 1 82 ? 13.392 10.280 -55.364 1.00 43.81 82 SER A N 1
ATOM 637 C CA . SER A 1 82 ? 13.703 10.304 -56.812 1.00 43.81 82 SER A CA 1
ATOM 638 C C . SER A 1 82 ? 13.612 11.787 -57.231 1.00 43.81 82 SER A C 1
ATOM 640 O O . SER A 1 82 ? 12.581 12.398 -57.000 1.00 43.81 82 SER A O 1
ATOM 642 N N . GLY A 1 83 ? 14.622 12.499 -57.735 1.00 49.91 83 GLY A N 1
ATOM 643 C CA . GLY A 1 83 ? 15.735 12.067 -58.566 1.00 49.91 83 GLY A CA 1
ATOM 644 C C . GLY A 1 83 ? 15.252 11.849 -59.994 1.00 49.91 83 GLY A C 1
ATOM 645 O O . GLY A 1 83 ? 15.057 10.688 -60.320 1.00 49.91 83 GLY A O 1
ATOM 646 N N . TYR A 1 84 ? 15.010 12.928 -60.754 1.00 44.47 84 TYR A N 1
ATOM 647 C CA . TYR A 1 84 ? 15.127 13.068 -62.219 1.00 44.47 84 TYR A CA 1
ATOM 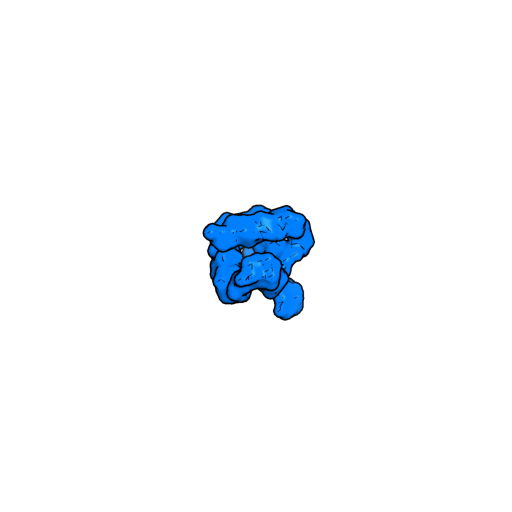648 C C . TYR A 1 84 ? 15.120 14.554 -62.589 1.00 44.47 84 TYR A C 1
ATOM 650 O O . TYR A 1 84 ? 14.242 15.274 -62.063 1.00 44.47 84 TYR A O 1
#

InterPro domains:
  IPR036388 Winged helix-like DNA-binding domain superfamily [G3DSA:1.10.10.10] (1-64)
  IPR036390 Winged helix DNA-binding domain superfamily [SSF46785] (2-58)

Radius of gyration: 20.45 Å; Cα contacts (8 Å, |Δi|>4): 91; chains: 1; bounding box: 24×26×75 Å

Organism: NCBI:txid2675226

Sequence (84 aa):
MLEQQVLAALSEHKHGRSTKELAQQLGHSVMELTSALLQLESQNKVNRRDVGNELIWQFGPGKHVVAEAKPNDKQNVPARLSGY

Solvent-accessible surface area (backbone atoms only — not comparable to full-atom values): 5228 Å² total; per-residue (Å²): 117,67,56,60,53,51,49,50,58,25,61,75,34,89,83,39,44,38,57,64,55,51,16,67,73,70,73,45,57,52,68,61,50,51,53,41,50,53,54,35,36,76,67,38,50,28,37,80,42,82,60,95,92,44,56,32,34,31,54,42,73,48,79,78,74,65,75,69,73,70,82,85,73,91,70,89,79,85,88,75,89,77,91,132

Secondary structure (DSSP, 8-state):
-HHHHHHHHHHH-TT-EEHHHHHHHHT--HHHHHHHHHHHHHTTSEEEEEETTEEEEEES------------------------